Protein AF-A0A2T6IFE9-F1 (afdb_monomer)

InterPro domains:
  IPR011009 Protein kinase-like domain superfamily [SSF56112] (22-128)
  IPR017441 Protein kinase, ATP binding site [PS00107] (42-70)

Radius of gyration: 17.28 Å; Cα contacts (8 Å, |Δi|>4): 234; chains: 1; bounding box: 40×31×58 Å

Organism: NCBI:txid943120

Secondary structure (DSSP, 8-state):
-------------SSPEEE---EEE-TTS-EEETTEEEEEEEEE-SSEEEEEEEEEPTTT--EEEEEEEEEEEHHHHHH-EEEEE-TTT--EEEEEHHHHHHHHHHHHHH---TTS-----EEEESSTTT-SSSEEE-

Structure (mmCIF, N/CA/C/O backbone):
data_AF-A0A2T6IFE9-F1
#
_entry.id   AF-A0A2T6IFE9-F1
#
loop_
_atom_site.group_PDB
_atom_site.id
_atom_site.type_symbol
_atom_site.label_atom_id
_atom_site.label_alt_id
_atom_site.label_comp_id
_atom_site.label_asym_id
_atom_site.label_entity_id
_atom_site.label_seq_id
_atom_site.pdbx_PDB_ins_code
_atom_site.Cartn_x
_atom_site.Cartn_y
_atom_site.Cartn_z
_atom_site.occupancy
_atom_site.B_iso_or_equiv
_atom_site.auth_seq_id
_atom_site.auth_comp_id
_atom_site.auth_asym_id
_atom_site.auth_atom_id
_atom_site.pdbx_PDB_model_num
ATOM 1 N N . MET A 1 1 ? 18.123 14.003 -35.065 1.00 36.75 1 MET A N 1
ATOM 2 C CA . MET A 1 1 ? 16.770 13.563 -34.662 1.00 36.75 1 MET A CA 1
ATOM 3 C C . MET A 1 1 ? 16.778 13.293 -33.168 1.00 36.75 1 MET A C 1
ATOM 5 O O . MET A 1 1 ? 17.361 12.305 -32.740 1.00 36.75 1 MET A O 1
ATOM 9 N N . ALA A 1 2 ? 16.224 14.211 -32.379 1.00 36.41 2 ALA A N 1
ATOM 10 C CA . ALA A 1 2 ? 16.085 14.044 -30.939 1.00 36.41 2 ALA A CA 1
ATOM 11 C C . ALA A 1 2 ? 14.897 13.110 -30.671 1.00 36.41 2 ALA A C 1
ATOM 13 O O . ALA A 1 2 ? 13.755 13.475 -30.936 1.00 36.41 2 ALA A O 1
ATOM 14 N N . LEU A 1 3 ? 15.161 11.895 -30.185 1.00 38.50 3 LEU A N 1
ATOM 15 C CA . LEU A 1 3 ? 14.111 11.062 -29.609 1.00 38.50 3 LEU A CA 1
ATOM 16 C C . LEU A 1 3 ? 13.788 11.656 -28.243 1.00 38.50 3 LEU A C 1
ATOM 18 O O . LEU A 1 3 ? 14.557 11.521 -27.292 1.00 38.50 3 LEU A O 1
ATOM 22 N N . ALA A 1 4 ? 12.682 12.395 -28.207 1.00 37.97 4 ALA A N 1
ATOM 23 C CA . ALA A 1 4 ? 12.084 12.924 -27.002 1.00 37.97 4 ALA A CA 1
ATOM 24 C C . ALA A 1 4 ? 12.028 11.830 -25.930 1.00 37.97 4 ALA 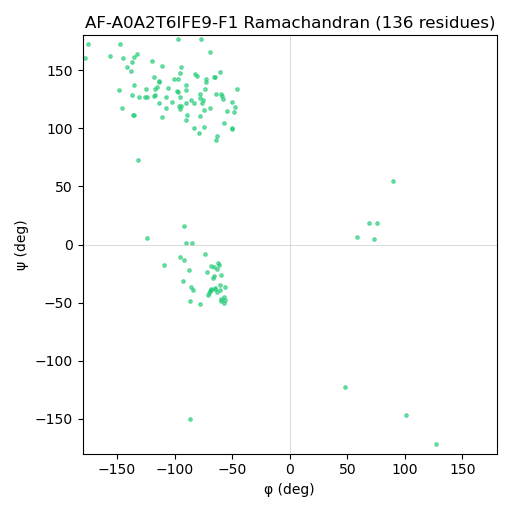A C 1
ATOM 26 O O . ALA A 1 4 ? 11.618 10.700 -26.205 1.00 37.97 4 ALA A O 1
ATOM 27 N N . ASN A 1 5 ? 12.438 12.185 -24.711 1.00 41.16 5 ASN A N 1
ATOM 28 C CA . ASN A 1 5 ? 12.098 11.444 -23.507 1.00 41.16 5 ASN A CA 1
ATOM 29 C C . ASN A 1 5 ? 10.586 11.227 -23.527 1.00 41.16 5 ASN A C 1
ATOM 31 O O . ASN A 1 5 ? 9.826 12.147 -23.227 1.00 41.16 5 ASN A O 1
ATOM 35 N N . ALA A 1 6 ? 10.154 10.030 -23.920 1.00 39.91 6 ALA A N 1
ATOM 36 C CA . ALA A 1 6 ? 8.784 9.607 -23.746 1.00 39.91 6 ALA A CA 1
ATOM 37 C C . ALA A 1 6 ? 8.560 9.571 -22.236 1.00 39.91 6 ALA A C 1
ATOM 39 O O . ALA A 1 6 ? 8.899 8.596 -21.561 1.00 39.91 6 ALA A O 1
ATOM 40 N N . ALA A 1 7 ? 8.046 10.677 -21.697 1.00 41.44 7 ALA A N 1
ATOM 41 C CA . ALA A 1 7 ? 7.259 10.655 -20.488 1.00 41.44 7 ALA A CA 1
ATOM 42 C C . ALA A 1 7 ? 6.216 9.567 -20.738 1.00 41.44 7 ALA A C 1
ATOM 44 O O . ALA A 1 7 ? 5.282 9.770 -21.512 1.00 41.44 7 ALA A O 1
ATOM 45 N N . ARG A 1 8 ? 6.460 8.363 -20.201 1.00 42.91 8 ARG A N 1
ATOM 46 C CA . ARG A 1 8 ? 5.469 7.294 -20.199 1.00 42.91 8 ARG A CA 1
ATOM 47 C C . ARG A 1 8 ? 4.280 7.904 -19.483 1.00 42.91 8 ARG A C 1
ATOM 49 O O . ARG A 1 8 ? 4.351 8.133 -18.277 1.00 42.91 8 ARG A O 1
ATOM 56 N N . GLN A 1 9 ? 3.262 8.259 -20.262 1.00 40.69 9 GLN A N 1
ATOM 57 C CA . GLN A 1 9 ? 1.956 8.616 -19.753 1.00 40.69 9 GLN A CA 1
ATOM 58 C C . GLN A 1 9 ? 1.589 7.509 -18.776 1.00 40.69 9 GLN A C 1
ATOM 60 O O . GLN A 1 9 ? 1.523 6.333 -19.130 1.00 40.69 9 GLN A O 1
ATOM 65 N N . THR A 1 10 ? 1.490 7.881 -17.507 1.00 42.09 10 THR A N 1
ATOM 66 C CA . THR A 1 10 ? 0.841 7.066 -16.499 1.00 42.09 10 THR A CA 1
ATOM 67 C C . THR A 1 10 ? -0.610 6.988 -16.936 1.00 42.09 10 THR A C 1
ATOM 69 O O . THR A 1 10 ? -1.389 7.882 -16.605 1.00 42.09 10 THR A O 1
ATOM 72 N N . ASP A 1 11 ? -0.949 5.985 -17.747 1.00 44.06 11 ASP A N 1
ATOM 73 C CA . ASP A 1 11 ? -2.340 5.611 -17.965 1.00 44.06 11 ASP A CA 1
ATOM 74 C C . ASP A 1 11 ? -2.972 5.524 -16.580 1.00 44.06 11 ASP A C 1
ATOM 76 O O . ASP A 1 11 ? -2.463 4.824 -15.697 1.00 44.06 11 ASP A O 1
ATOM 80 N N . ALA A 1 12 ? -3.975 6.372 -16.357 1.00 50.28 12 ALA A N 1
ATOM 81 C CA . ALA A 1 12 ? -4.550 6.593 -15.047 1.00 50.28 12 ALA A CA 1
ATOM 82 C C . ALA A 1 12 ? -4.973 5.241 -14.469 1.00 50.28 12 ALA A C 1
ATOM 84 O O . ALA A 1 12 ? -5.848 4.570 -15.014 1.00 50.28 12 ALA A O 1
ATOM 85 N N . SER A 1 13 ? -4.318 4.826 -13.382 1.00 55.59 13 SER A N 1
ATOM 86 C CA . SER A 1 13 ? -4.767 3.689 -12.588 1.00 55.59 13 SER A CA 1
ATOM 87 C C . SER A 1 13 ? -6.250 3.898 -12.290 1.00 55.59 13 SER A C 1
ATOM 89 O O . SER A 1 13 ? -6.616 4.917 -11.705 1.00 55.59 13 SER A O 1
ATOM 91 N N . ALA A 1 14 ? -7.105 2.949 -12.682 1.00 68.12 14 ALA A N 1
ATOM 92 C CA . ALA A 1 14 ? -8.537 3.009 -12.373 1.00 68.12 14 ALA A CA 1
ATOM 93 C C . ALA A 1 14 ? -8.794 3.006 -10.852 1.00 68.12 14 ALA A C 1
ATOM 95 O O . ALA A 1 14 ? -9.868 3.380 -10.381 1.00 68.12 14 ALA A O 1
ATOM 96 N N . VAL A 1 15 ? -7.791 2.593 -10.073 1.00 82.50 15 VAL A N 1
ATOM 97 C CA . VAL A 1 15 ? -7.812 2.606 -8.615 1.00 82.50 15 VAL A CA 1
ATOM 98 C C . VAL A 1 15 ? -7.561 4.020 -8.104 1.00 82.50 15 VAL A C 1
ATOM 100 O O . VAL A 1 15 ? -6.535 4.632 -8.404 1.00 82.50 15 VAL A O 1
ATOM 103 N N . LYS A 1 16 ? -8.481 4.499 -7.263 1.00 88.25 16 LYS A N 1
ATOM 104 C CA . LYS A 1 16 ? -8.404 5.802 -6.601 1.00 88.25 16 LYS A CA 1
ATOM 105 C C . LYS A 1 16 ? -7.130 5.925 -5.757 1.00 88.25 16 LYS A C 1
ATOM 107 O O . LYS A 1 16 ? -6.920 5.141 -4.830 1.00 88.25 16 LYS A O 1
ATOM 112 N N . THR A 1 17 ? -6.344 6.968 -6.018 1.00 90.38 17 THR A N 1
ATOM 113 C CA . THR A 1 17 ? -5.253 7.404 -5.137 1.00 90.38 17 THR A CA 1
ATOM 114 C C . THR A 1 17 ? -5.752 8.492 -4.195 1.00 90.38 17 THR A C 1
ATOM 116 O O . THR A 1 17 ? -6.178 9.559 -4.633 1.00 90.38 17 THR A O 1
ATOM 119 N N . THR A 1 18 ? -5.691 8.225 -2.895 1.00 92.50 18 THR A N 1
ATOM 120 C CA . THR A 1 18 ? -6.078 9.141 -1.824 1.00 92.50 18 THR A CA 1
ATOM 121 C C . THR A 1 18 ? -4.811 9.655 -1.124 1.00 92.50 18 T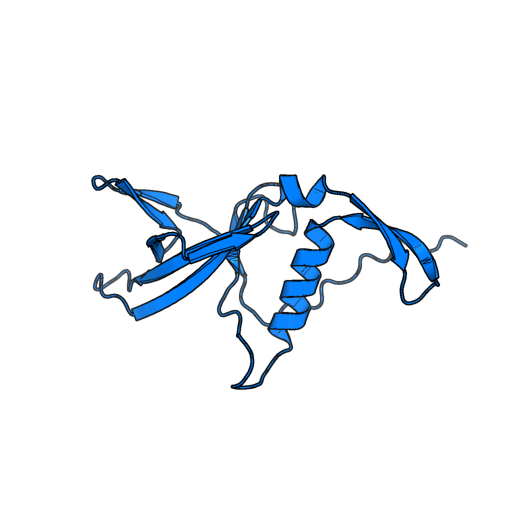HR A C 1
ATOM 123 O O . THR A 1 18 ? -3.987 8.852 -0.672 1.00 92.50 18 THR A O 1
ATOM 126 N N . PRO A 1 19 ? -4.617 10.976 -0.980 1.00 92.31 19 PRO A N 1
ATOM 127 C CA . PRO A 1 19 ? -3.505 11.492 -0.196 1.00 92.31 19 PRO A CA 1
ATOM 128 C C . PRO A 1 19 ? -3.655 11.115 1.285 1.00 92.31 19 PRO A C 1
ATOM 130 O O . PRO A 1 19 ? -4.751 11.069 1.843 1.00 92.31 19 PRO A O 1
ATOM 133 N N . VAL A 1 20 ? -2.536 10.843 1.949 1.00 93.25 20 VAL A N 1
ATOM 134 C CA . VAL A 1 20 ? -2.492 10.686 3.406 1.00 93.25 20 VAL A CA 1
ATOM 135 C C . VAL A 1 20 ? -2.500 12.075 4.032 1.00 93.25 20 VAL A C 1
ATOM 137 O O . VAL A 1 20 ? -1.455 12.708 4.166 1.00 93.25 20 VAL A O 1
ATOM 140 N N . GLU A 1 21 ? -3.685 12.533 4.417 1.00 91.44 21 GLU A N 1
ATOM 141 C CA . GLU A 1 21 ? -3.908 13.842 5.037 1.00 91.44 21 GLU A CA 1
ATOM 142 C C . GLU A 1 21 ? -3.658 13.800 6.543 1.00 91.44 21 GLU A C 1
ATOM 144 O O . GLU A 1 21 ? -3.092 14.727 7.121 1.00 91.44 21 GLU A O 1
ATOM 149 N N . LYS A 1 22 ? -4.062 12.704 7.194 1.00 90.75 22 LYS A N 1
ATOM 150 C CA . LYS A 1 22 ? -3.934 12.543 8.643 1.00 90.75 22 LYS A CA 1
ATOM 151 C C . LYS A 1 22 ? -3.186 11.270 8.959 1.00 90.75 22 LYS A C 1
ATOM 153 O O . LYS A 1 22 ? -3.552 10.181 8.528 1.00 90.75 22 LYS A O 1
ATOM 158 N N . LYS A 1 23 ? -2.137 11.398 9.763 1.00 93.94 23 LYS A N 1
ATOM 159 C CA . LYS A 1 23 ? -1.440 10.250 10.319 1.00 93.94 23 LYS A CA 1
ATOM 160 C C . LYS A 1 23 ? -0.939 10.563 11.711 1.00 93.94 23 LYS A C 1
ATOM 162 O O . LYS A 1 23 ? -0.061 11.403 11.880 1.00 93.94 23 LYS A O 1
ATOM 167 N N . PHE A 1 24 ? -1.440 9.825 12.685 1.00 94.38 24 PHE A N 1
ATOM 168 C CA . PHE A 1 24 ? -1.093 10.027 14.081 1.00 94.38 24 PHE A CA 1
ATOM 169 C C . PHE A 1 24 ? -1.107 8.702 14.836 1.00 94.38 24 PHE A C 1
ATOM 171 O O . PHE A 1 24 ? -1.449 7.648 14.293 1.00 94.38 24 PHE A O 1
ATOM 178 N N . ARG A 1 25 ? -0.660 8.758 16.085 1.00 96.19 25 ARG A N 1
ATOM 179 C CA . ARG A 1 25 ? -0.740 7.657 17.031 1.00 96.19 25 ARG A CA 1
ATOM 180 C C . ARG A 1 25 ? -1.626 8.123 18.177 1.00 96.19 25 ARG A C 1
ATOM 182 O O . ARG A 1 25 ? -1.407 9.227 18.663 1.00 96.19 25 ARG A O 1
ATOM 189 N N . ASP A 1 26 ? -2.636 7.343 18.533 1.00 93.69 26 ASP A N 1
ATOM 190 C CA . ASP A 1 26 ? -3.526 7.694 19.638 1.00 93.69 26 ASP A CA 1
ATOM 191 C C . ASP A 1 26 ? -2.877 7.419 21.006 1.00 93.69 26 ASP A C 1
ATOM 193 O O . ASP A 1 26 ? -1.761 6.896 21.098 1.00 93.69 26 ASP A O 1
ATOM 197 N N . GLU A 1 27 ? -3.595 7.765 22.074 1.00 94.31 27 GLU A N 1
ATOM 198 C CA . GLU A 1 27 ? -3.176 7.585 23.472 1.00 94.31 27 GLU A CA 1
ATOM 199 C C . GLU A 1 27 ? -2.907 6.118 23.835 1.00 94.31 27 GLU A C 1
ATOM 201 O O . GLU A 1 27 ? -2.085 5.822 24.699 1.00 94.31 27 GLU A O 1
ATOM 206 N N . LYS A 1 28 ? -3.551 5.181 23.130 1.00 92.81 28 LYS A N 1
ATOM 207 C CA . LYS A 1 28 ? -3.357 3.734 23.297 1.00 92.81 28 LYS A CA 1
ATOM 208 C C . LYS A 1 28 ? -2.169 3.212 22.488 1.00 92.81 28 LYS A C 1
ATOM 210 O O . LYS A 1 28 ? -1.885 2.015 22.490 1.00 92.81 28 LYS A O 1
ATOM 215 N N . GLY A 1 29 ? -1.460 4.083 21.772 1.00 93.56 29 GLY A N 1
ATOM 216 C CA . GLY A 1 29 ? -0.337 3.697 20.937 1.00 93.56 29 GLY A CA 1
ATOM 217 C C . GLY A 1 29 ? -0.752 3.029 19.622 1.00 93.56 29 GLY A C 1
ATOM 218 O O . GLY A 1 29 ? 0.091 2.380 18.989 1.00 93.56 29 GLY A O 1
ATOM 219 N N . ILE A 1 30 ? -1.994 3.182 19.172 1.00 93.62 30 ILE A N 1
ATOM 220 C CA . ILE A 1 30 ? -2.487 2.646 17.902 1.00 93.62 30 ILE A CA 1
ATOM 221 C C . ILE A 1 30 ? -2.267 3.689 16.806 1.00 93.62 30 ILE A C 1
ATOM 223 O O . ILE A 1 30 ? -2.425 4.887 17.012 1.00 93.62 30 ILE A O 1
ATOM 227 N N . THR A 1 31 ? -1.811 3.245 15.633 1.00 96.06 31 THR A N 1
ATOM 228 C CA . THR A 1 31 ? -1.545 4.149 14.506 1.00 96.06 31 THR A CA 1
ATOM 229 C C . THR A 1 31 ? -2.787 4.305 13.647 1.00 96.06 31 THR A C 1
ATOM 231 O O . THR A 1 31 ? -3.359 3.307 13.220 1.00 96.06 31 THR A O 1
ATOM 234 N N . HIS A 1 32 ? -3.108 5.547 13.308 1.00 95.94 32 HIS A N 1
ATOM 235 C CA . HIS A 1 32 ? -4.193 5.917 12.406 1.00 95.94 32 HIS A CA 1
ATOM 236 C C . HIS A 1 32 ? -3.625 6.531 11.126 1.00 95.94 32 HIS A C 1
ATOM 238 O O . HIS A 1 32 ? -2.630 7.265 11.170 1.00 95.94 32 HIS A O 1
ATOM 244 N N . VAL A 1 33 ? -4.219 6.203 9.978 1.00 96.06 33 VAL A N 1
ATOM 245 C CA . VAL A 1 33 ? -3.885 6.766 8.659 1.00 96.06 33 VAL A CA 1
ATOM 246 C C . VAL A 1 33 ? -5.191 7.077 7.934 1.00 96.06 33 VAL A C 1
ATOM 248 O O . VAL A 1 33 ? -5.906 6.158 7.552 1.00 96.06 33 VAL A O 1
ATOM 251 N N . ASN A 1 34 ? -5.502 8.355 7.731 1.00 95.38 34 ASN A N 1
ATOM 252 C CA . ASN A 1 34 ? -6.827 8.820 7.315 1.00 95.38 34 ASN A CA 1
ATOM 253 C C . ASN A 1 34 ? -7.909 8.164 8.193 1.00 95.38 34 ASN A C 1
ATOM 255 O O . ASN A 1 34 ? -7.830 8.260 9.416 1.00 95.38 34 ASN A O 1
ATOM 259 N N . ASN A 1 35 ? -8.860 7.454 7.585 1.00 95.88 35 ASN A N 1
ATOM 260 C CA . ASN A 1 35 ? -9.938 6.755 8.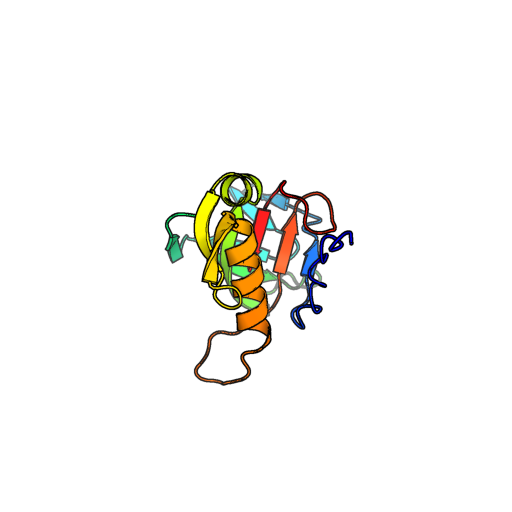286 1.00 95.88 35 ASN A CA 1
ATOM 261 C C . ASN A 1 35 ? -9.587 5.294 8.624 1.00 95.88 35 ASN A C 1
ATOM 263 O O . ASN A 1 35 ? -10.479 4.504 8.910 1.00 95.88 35 ASN A O 1
ATOM 267 N N . TYR A 1 36 ? -8.310 4.907 8.563 1.00 97.19 36 TYR A N 1
ATOM 268 C CA . TYR A 1 36 ? -7.872 3.544 8.850 1.00 97.19 36 TYR A CA 1
ATOM 269 C C . TYR A 1 36 ? -7.168 3.410 10.194 1.00 97.19 36 TYR A C 1
ATOM 271 O O . TYR A 1 36 ? -6.205 4.132 10.473 1.00 97.19 36 TYR A O 1
ATOM 279 N N . ILE A 1 37 ? -7.546 2.376 10.945 1.00 97.06 37 ILE A N 1
ATOM 280 C CA . ILE A 1 37 ? -6.769 1.854 12.071 1.00 97.06 37 ILE A CA 1
ATOM 281 C C . ILE A 1 37 ? -5.752 0.855 11.538 1.00 97.06 37 ILE A C 1
ATOM 283 O O . ILE A 1 37 ? -6.107 -0.135 10.901 1.00 97.06 37 ILE A O 1
ATOM 287 N N . VAL A 1 38 ? -4.475 1.079 11.836 1.00 97.12 38 VAL A N 1
ATOM 288 C CA . VAL A 1 38 ? -3.399 0.171 11.440 1.00 97.12 38 VAL A CA 1
ATOM 289 C C . VAL A 1 38 ? -3.187 -0.885 12.520 1.00 97.12 38 VAL A C 1
ATOM 291 O O . VAL A 1 38 ? -2.659 -0.594 13.596 1.00 97.12 38 VAL A O 1
ATOM 294 N N . GLY A 1 39 ? -3.528 -2.126 12.190 1.00 96.50 39 GLY A N 1
ATOM 295 C CA . GLY A 1 39 ? -3.405 -3.283 13.066 1.00 96.50 39 GLY A CA 1
ATOM 296 C C . GLY A 1 39 ? -2.036 -3.971 13.019 1.00 96.50 39 GLY A C 1
ATOM 297 O O . GLY A 1 39 ? -0.970 -3.367 12.786 1.00 96.50 39 GLY A O 1
ATOM 298 N N . ARG A 1 40 ? -2.063 -5.285 13.271 1.00 96.19 40 ARG A N 1
ATOM 299 C CA . ARG A 1 40 ? -0.861 -6.127 13.337 1.00 96.19 40 ARG A CA 1
ATOM 300 C C . ARG A 1 40 ? -0.204 -6.300 11.966 1.00 96.19 40 ARG A C 1
ATOM 302 O O . ARG A 1 40 ? -0.773 -6.003 10.917 1.00 96.19 40 ARG A O 1
ATOM 309 N N . ARG A 1 41 ? 1.038 -6.786 11.971 1.00 97.19 41 ARG A N 1
ATOM 310 C CA . ARG A 1 41 ? 1.751 -7.169 10.746 1.00 97.19 41 ARG A CA 1
ATOM 311 C C . ARG A 1 41 ? 1.254 -8.533 10.271 1.00 97.19 41 ARG A C 1
ATOM 313 O O . ARG A 1 41 ? 1.254 -9.473 11.052 1.00 97.19 41 ARG A O 1
ATOM 320 N N . LEU A 1 42 ? 0.891 -8.612 8.994 1.00 97.81 42 LEU A N 1
ATOM 321 C CA . LEU A 1 42 ? 0.502 -9.847 8.308 1.00 97.81 42 LEU A CA 1
ATOM 322 C C . LEU A 1 42 ? 1.693 -10.511 7.617 1.00 97.81 42 LEU A C 1
ATOM 324 O O . LEU A 1 42 ? 1.758 -11.726 7.505 1.00 97.81 42 LEU A O 1
ATOM 328 N N . GLY A 1 43 ? 2.656 -9.707 7.165 1.00 97.38 43 GLY A N 1
ATOM 329 C CA . GLY A 1 43 ? 3.852 -10.213 6.508 1.00 97.3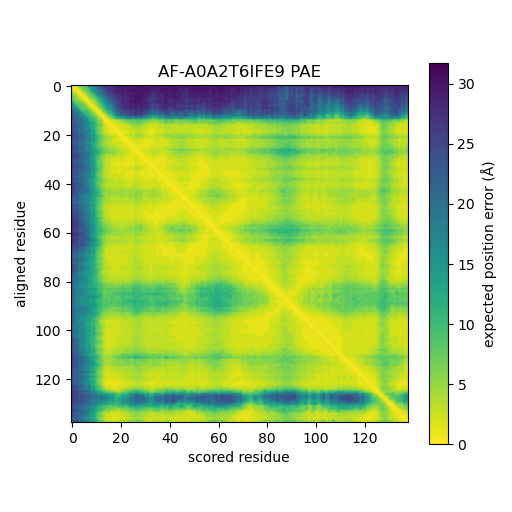8 43 GLY A CA 1
ATOM 330 C C . GLY A 1 43 ? 4.860 -9.118 6.191 1.00 97.38 43 GLY A C 1
ATOM 331 O O . GLY A 1 43 ? 4.602 -7.918 6.349 1.00 97.38 43 GLY A O 1
ATOM 332 N N . SER A 1 44 ? 6.034 -9.537 5.740 1.00 96.12 44 SER A N 1
ATOM 333 C CA . SER A 1 44 ? 7.096 -8.647 5.276 1.00 96.12 44 SER A CA 1
ATOM 334 C C . SER A 1 44 ? 7.715 -9.192 4.003 1.00 96.12 44 SER A C 1
ATOM 336 O O . SER A 1 44 ? 8.134 -10.344 3.963 1.00 96.12 44 SER A O 1
ATOM 338 N N . GLY A 1 45 ? 7.796 -8.338 2.989 1.00 93.75 45 GLY A N 1
ATOM 339 C CA . GLY A 1 45 ? 8.627 -8.568 1.818 1.00 93.75 45 GLY A CA 1
ATOM 340 C C . GLY A 1 45 ? 9.965 -7.847 1.956 1.00 93.75 45 GLY A C 1
ATOM 341 O O . GLY A 1 45 ? 10.195 -7.078 2.890 1.00 93.75 45 GLY A O 1
ATOM 342 N N . ARG A 1 46 ? 10.840 -8.032 0.966 1.00 93.19 46 ARG A N 1
ATOM 343 C CA . ARG A 1 46 ? 12.165 -7.390 0.929 1.00 93.19 46 ARG A CA 1
ATOM 344 C C . ARG A 1 46 ? 12.105 -5.859 1.019 1.00 93.19 46 ARG A C 1
ATOM 346 O O . ARG A 1 46 ? 12.973 -5.248 1.633 1.00 93.19 46 ARG A O 1
ATOM 353 N N . PHE A 1 47 ? 11.091 -5.245 0.405 1.00 93.62 47 PHE A N 1
ATOM 354 C CA . PHE A 1 47 ? 10.921 -3.786 0.355 1.00 93.62 47 PHE A CA 1
ATOM 355 C C . PHE A 1 47 ? 9.570 -3.300 0.890 1.00 93.62 47 PHE A C 1
ATOM 357 O O . PHE A 1 47 ? 9.261 -2.109 0.809 1.00 93.62 47 PHE A O 1
ATOM 364 N N . SER A 1 48 ? 8.761 -4.206 1.436 1.00 96.44 48 SER A N 1
ATOM 365 C CA . SER A 1 48 ? 7.392 -3.920 1.848 1.00 96.44 48 SER A CA 1
ATOM 366 C C . SER A 1 48 ? 7.059 -4.543 3.195 1.00 96.44 48 SER A C 1
ATOM 368 O O . SER A 1 48 ? 7.660 -5.521 3.637 1.00 96.44 48 SER A O 1
ATOM 370 N N . SER A 1 49 ? 6.064 -3.972 3.861 1.00 96.81 49 SER A N 1
ATOM 371 C CA . SER A 1 49 ? 5.450 -4.580 5.039 1.00 96.81 49 SER A CA 1
ATOM 372 C C . SER A 1 49 ? 3.944 -4.566 4.871 1.00 96.81 49 SER A C 1
ATOM 374 O O . SER A 1 49 ? 3.393 -3.483 4.668 1.00 96.81 49 SER A O 1
ATOM 376 N N . THR A 1 50 ? 3.302 -5.718 5.022 1.00 97.94 50 THR A N 1
ATOM 377 C CA . THR A 1 50 ? 1.846 -5.843 4.954 1.00 97.94 50 THR A CA 1
ATOM 378 C C . THR A 1 50 ? 1.273 -5.837 6.362 1.00 97.94 50 THR A C 1
ATOM 380 O O . THR A 1 50 ? 1.775 -6.535 7.251 1.00 97.94 50 THR A O 1
ATOM 383 N N . LYS A 1 51 ? 0.246 -5.024 6.591 1.00 98.12 51 LYS A N 1
ATOM 384 C CA . LYS A 1 51 ? -0.460 -4.931 7.873 1.00 98.12 51 LYS A CA 1
ATOM 385 C C . LYS A 1 51 ? -1.968 -4.983 7.671 1.00 98.12 51 LYS A C 1
ATOM 387 O O . LYS A 1 51 ? -2.431 -4.772 6.558 1.00 98.12 51 LYS A O 1
ATOM 392 N N . GLU A 1 52 ? -2.694 -5.232 8.751 1.00 97.88 52 GLU A N 1
ATOM 393 C CA . GLU A 1 52 ? -4.148 -5.062 8.798 1.00 97.88 52 GLU A CA 1
ATOM 394 C C . GLU A 1 52 ? -4.519 -3.579 8.830 1.00 97.88 52 GLU A C 1
ATOM 396 O O . GLU A 1 52 ? -3.824 -2.771 9.456 1.00 97.88 52 GLU A O 1
ATOM 401 N N . TYR A 1 53 ? -5.602 -3.245 8.137 1.00 98.00 53 TYR A N 1
ATOM 402 C CA . TYR A 1 53 ? -6.184 -1.915 8.049 1.00 98.00 53 TYR A CA 1
ATOM 403 C C . TYR A 1 53 ? -7.697 -2.035 8.222 1.00 98.00 53 TYR A C 1
ATOM 405 O O . TYR A 1 53 ? -8.379 -2.555 7.340 1.00 98.00 53 TYR A O 1
ATOM 413 N N . ASP A 1 54 ? -8.213 -1.538 9.340 1.00 97.81 54 ASP A N 1
ATOM 414 C CA . ASP A 1 54 ? -9.652 -1.477 9.588 1.00 97.81 54 ASP A CA 1
ATOM 415 C C . ASP A 1 54 ? -10.152 -0.092 9.176 1.00 97.81 54 ASP A C 1
ATOM 417 O O . ASP A 1 54 ? -9.717 0.915 9.738 1.00 97.81 54 ASP A O 1
ATOM 421 N N . LEU A 1 55 ? -11.024 -0.032 8.167 1.00 96.94 55 LEU A N 1
ATOM 422 C CA . LEU A 1 55 ? -11.664 1.214 7.753 1.00 96.94 55 LEU A CA 1
ATOM 423 C C . LEU A 1 55 ? -12.753 1.568 8.760 1.00 96.94 55 LEU A C 1
ATOM 425 O O . LEU A 1 55 ? -13.677 0.778 8.958 1.00 96.94 55 LEU A O 1
ATOM 429 N N . ILE A 1 56 ? -12.679 2.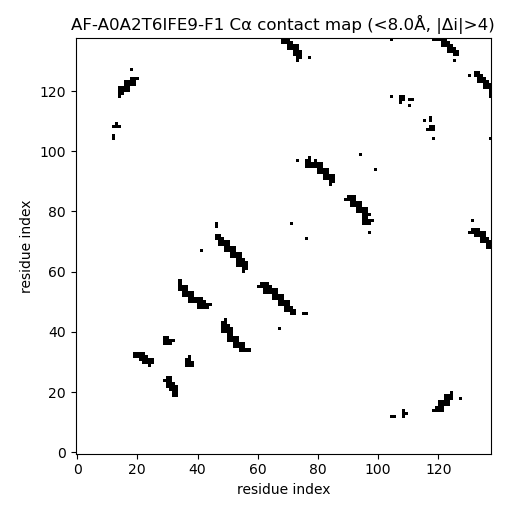767 9.325 1.00 96.44 56 ILE A N 1
ATOM 430 C CA . ILE A 1 56 ? -13.709 3.302 10.204 1.00 96.44 56 ILE A CA 1
ATOM 431 C C . ILE A 1 56 ? -14.606 4.283 9.449 1.00 96.44 56 ILE A C 1
ATOM 433 O O . ILE A 1 56 ? -14.136 5.105 8.660 1.00 96.44 56 ILE A O 1
ATOM 437 N N . ASP A 1 57 ? -15.895 4.245 9.758 1.00 94.12 57 ASP A N 1
ATOM 438 C CA . ASP A 1 57 ? -16.798 5.363 9.528 1.00 94.12 57 ASP A CA 1
ATOM 439 C C . ASP A 1 57 ? -16.458 6.531 10.478 1.00 94.12 57 ASP A C 1
ATOM 441 O O . ASP A 1 57 ? -16.582 6.380 11.698 1.00 94.12 57 ASP A O 1
ATOM 445 N N . PRO A 1 58 ? -16.060 7.710 9.972 1.00 89.06 58 PRO A N 1
ATOM 446 C CA . PRO A 1 58 ? -15.725 8.844 10.829 1.00 89.06 58 PRO A CA 1
ATOM 447 C C . PRO A 1 58 ? -16.927 9.403 11.609 1.00 89.06 58 PRO A C 1
ATOM 449 O O . PRO A 1 58 ? -16.717 10.102 12.596 1.00 89.06 58 PRO A O 1
ATOM 452 N N . SER A 1 59 ? -18.165 9.123 11.187 1.00 92.69 59 SER A N 1
ATOM 453 C CA . SER A 1 59 ? -19.378 9.620 11.849 1.00 92.69 59 SER A CA 1
ATOM 454 C C . SER A 1 59 ? -19.832 8.738 13.014 1.00 92.69 59 SER A C 1
ATOM 456 O O . SER A 1 59 ? -20.285 9.251 14.033 1.00 92.69 59 SER A O 1
ATOM 458 N N . THR A 1 60 ? -19.683 7.417 12.886 1.00 93.25 60 THR A N 1
ATOM 459 C CA . THR A 1 60 ? -20.177 6.443 13.876 1.00 93.25 60 THR A CA 1
ATOM 460 C C . THR A 1 60 ? -19.065 5.761 14.669 1.00 93.25 60 THR A C 1
ATOM 462 O O . THR A 1 60 ? -19.331 5.170 15.713 1.00 93.25 60 THR A O 1
ATOM 465 N N . GLY A 1 61 ? -17.819 5.803 14.191 1.00 90.38 61 GLY A N 1
ATOM 466 C CA . GLY A 1 61 ? -16.706 5.056 14.776 1.00 90.38 61 GLY A CA 1
ATOM 467 C C . GLY A 1 61 ? -16.755 3.545 14.505 1.00 90.38 61 GLY A C 1
ATOM 468 O O . GLY A 1 61 ? -15.918 2.806 15.024 1.00 90.38 61 GLY A O 1
ATOM 469 N N . ALA A 1 62 ? -17.713 3.067 13.703 1.00 94.06 62 ALA A N 1
ATOM 470 C CA . ALA A 1 62 ? -17.870 1.651 13.392 1.00 94.06 62 ALA A CA 1
ATOM 471 C C . ALA A 1 62 ? -16.889 1.185 12.304 1.00 94.06 62 ALA A C 1
ATOM 473 O O . ALA A 1 62 ? -16.599 1.910 11.349 1.00 94.06 62 ALA A O 1
ATOM 474 N N . VAL A 1 63 ? -16.408 -0.058 12.416 1.00 95.81 63 VAL A N 1
ATOM 475 C CA . VAL A 1 63 ? -15.567 -0.685 11.384 1.00 95.81 63 VAL A CA 1
ATOM 476 C C . VAL A 1 63 ? -16.439 -1.076 10.191 1.00 95.81 63 VAL A C 1
ATOM 478 O O . VAL A 1 63 ? -17.292 -1.952 10.303 1.00 95.81 63 VAL A O 1
ATOM 481 N N . GLN A 1 64 ? -16.196 -0.452 9.041 1.00 95.62 64 GLN A N 1
ATOM 482 C CA . GLN A 1 64 ? -16.907 -0.719 7.786 1.00 95.62 64 GLN A CA 1
ATOM 483 C C . GLN A 1 64 ? -16.273 -1.852 6.971 1.00 95.62 64 GLN A C 1
ATOM 485 O O . GLN A 1 64 ? -16.922 -2.449 6.117 1.00 95.62 64 GLN A O 1
ATOM 490 N N . GLY A 1 65 ? -14.996 -2.153 7.204 1.00 95.44 65 GLY A N 1
ATOM 491 C CA . GLY A 1 65 ? -14.320 -3.247 6.518 1.00 95.44 65 GLY A CA 1
ATOM 492 C C . GLY A 1 65 ? -12.888 -3.442 6.986 1.00 95.44 65 GLY A C 1
ATOM 493 O O . GLY A 1 65 ? -12.281 -2.531 7.549 1.00 95.44 65 GLY A O 1
ATOM 494 N N . ARG A 1 66 ? -12.351 -4.636 6.725 1.00 96.94 66 ARG A N 1
ATOM 495 C CA . ARG A 1 66 ? -10.976 -5.018 7.061 1.00 96.94 66 ARG A CA 1
ATOM 496 C C . ARG A 1 66 ? -10.187 -5.326 5.801 1.00 96.94 66 ARG A C 1
ATOM 498 O O . ARG A 1 66 ? -10.659 -6.062 4.938 1.00 96.94 66 ARG A O 1
ATOM 505 N N . PHE A 1 67 ? -8.979 -4.789 5.724 1.00 97.31 67 PHE A N 1
ATOM 506 C CA . PHE A 1 67 ? -8.127 -4.854 4.543 1.00 97.31 67 PHE A CA 1
ATOM 507 C C . PHE A 1 67 ? -6.692 -5.215 4.919 1.00 97.31 67 PHE A C 1
ATOM 509 O O . PHE A 1 67 ? -6.258 -5.061 6.063 1.00 97.31 67 PHE A O 1
ATOM 516 N N . ALA A 1 68 ? -5.936 -5.674 3.927 1.00 97.62 68 ALA A N 1
ATOM 517 C CA . ALA A 1 68 ? -4.492 -5.802 4.018 1.00 97.62 68 ALA A CA 1
ATOM 518 C C . ALA A 1 68 ? -3.855 -4.637 3.257 1.00 97.62 68 ALA A C 1
ATOM 520 O O . ALA A 1 68 ? -4.112 -4.477 2.072 1.00 97.62 68 ALA A O 1
ATOM 521 N N . GLY A 1 69 ? -3.020 -3.845 3.929 1.00 97.31 69 GLY A N 1
ATOM 522 C CA . GLY A 1 69 ? -2.297 -2.733 3.313 1.00 97.31 69 GLY A CA 1
ATOM 523 C C . GLY A 1 69 ? -0.819 -3.061 3.156 1.00 97.31 69 GLY A C 1
ATOM 524 O O . GLY A 1 69 ? -0.104 -3.254 4.152 1.00 97.31 69 GLY A O 1
ATOM 525 N N . LYS A 1 70 ? -0.340 -3.109 1.912 1.00 97.50 70 LYS A N 1
ATOM 526 C CA . LYS A 1 70 ? 1.061 -3.344 1.555 1.00 97.50 70 LYS A CA 1
ATOM 527 C C . LYS A 1 70 ? 1.783 -2.005 1.476 1.00 97.50 70 LYS A C 1
ATOM 529 O O . LYS A 1 70 ? 1.604 -1.211 0.560 1.00 97.50 70 LYS A O 1
ATOM 534 N N . ARG A 1 71 ? 2.625 -1.737 2.474 1.00 95.81 71 ARG A N 1
ATOM 535 C CA . ARG A 1 71 ? 3.301 -0.445 2.631 1.00 95.81 71 ARG A CA 1
ATOM 536 C C . ARG A 1 71 ? 4.717 -0.457 2.073 1.00 95.81 71 ARG A C 1
ATOM 538 O O . ARG A 1 71 ? 5.543 -1.269 2.496 1.00 95.81 71 ARG A O 1
ATOM 545 N N . TYR A 1 72 ? 5.027 0.564 1.287 1.00 96.19 72 TYR A N 1
ATOM 546 C CA . TYR A 1 72 ? 6.321 0.846 0.683 1.00 96.19 72 TYR A CA 1
ATOM 547 C C . TYR A 1 72 ? 6.897 2.197 1.134 1.00 96.19 72 TYR A C 1
ATOM 549 O O . TYR A 1 72 ? 6.178 3.101 1.567 1.00 96.19 72 TYR A O 1
ATOM 557 N N . ARG A 1 73 ? 8.223 2.349 1.023 1.00 95.06 73 ARG A N 1
ATOM 558 C CA . ARG A 1 73 ? 8.933 3.628 1.203 1.00 95.06 73 ARG A CA 1
ATOM 559 C C . ARG A 1 73 ? 9.472 4.080 -0.153 1.00 95.06 73 ARG A C 1
ATOM 561 O O . ARG A 1 73 ? 10.422 3.468 -0.641 1.00 95.06 73 ARG A O 1
ATOM 568 N N . LYS A 1 74 ? 8.905 5.142 -0.734 1.00 93.44 74 LYS A N 1
ATOM 569 C CA . LYS A 1 74 ? 9.217 5.575 -2.108 1.00 93.44 74 LYS A CA 1
ATOM 570 C C . LYS A 1 74 ? 10.712 5.853 -2.289 1.00 93.44 74 LYS A C 1
ATOM 572 O O . LYS A 1 74 ? 11.324 5.272 -3.177 1.00 93.44 74 LYS A O 1
ATOM 577 N N . GLY A 1 75 ? 11.340 6.554 -1.342 1.00 92.44 75 GLY A N 1
ATOM 578 C CA . GLY A 1 75 ? 12.760 6.908 -1.465 1.00 92.44 75 GLY A CA 1
ATOM 579 C C . GLY A 1 75 ? 13.707 5.707 -1.407 1.00 92.44 75 GLY A C 1
ATOM 580 O O . GLY A 1 75 ? 14.773 5.723 -2.013 1.00 92.44 75 GLY A O 1
ATOM 581 N N . VAL A 1 76 ? 13.324 4.630 -0.710 1.00 94.25 76 VAL A N 1
ATOM 582 C CA . VAL A 1 76 ? 14.109 3.381 -0.703 1.00 94.25 76 VAL A CA 1
ATOM 583 C C . VAL A 1 76 ? 14.002 2.684 -2.057 1.00 94.25 76 VAL A C 1
ATOM 585 O O . VAL A 1 76 ? 15.006 2.217 -2.590 1.00 94.25 76 VAL A O 1
ATOM 588 N N . LEU A 1 77 ? 12.793 2.637 -2.617 1.00 95.06 77 LEU A N 1
ATOM 589 C CA . LEU A 1 77 ? 12.525 2.005 -3.904 1.00 95.06 77 LEU A CA 1
ATOM 590 C C . LEU A 1 77 ? 13.148 2.777 -5.076 1.00 95.06 77 LEU A C 1
ATOM 592 O O . LEU A 1 77 ? 13.711 2.158 -5.975 1.00 95.06 77 LEU A O 1
ATOM 596 N N . ALA A 1 78 ? 13.093 4.110 -5.047 1.00 93.12 78 ALA A N 1
ATOM 597 C CA . ALA A 1 78 ? 13.652 4.978 -6.082 1.00 93.12 78 ALA A CA 1
ATOM 598 C C . ALA A 1 78 ? 15.177 4.835 -6.188 1.00 93.12 78 ALA A C 1
ATOM 600 O O . ALA A 1 78 ? 15.734 4.712 -7.277 1.00 93.12 78 ALA A O 1
ATOM 601 N N . ARG A 1 79 ? 15.864 4.744 -5.041 1.00 93.94 79 ARG A N 1
ATOM 602 C CA . ARG A 1 79 ? 17.318 4.530 -5.002 1.00 93.94 79 ARG A CA 1
ATOM 603 C C . ARG A 1 79 ? 17.736 3.119 -5.409 1.00 93.94 79 ARG A C 1
ATOM 605 O O . ARG A 1 79 ? 18.882 2.920 -5.815 1.00 93.94 79 ARG A O 1
ATOM 612 N N . LYS A 1 80 ? 16.850 2.125 -5.292 1.00 95.62 80 LYS A N 1
ATOM 613 C CA . LYS A 1 80 ? 17.181 0.742 -5.637 1.00 95.62 80 LYS A CA 1
ATOM 614 C C . L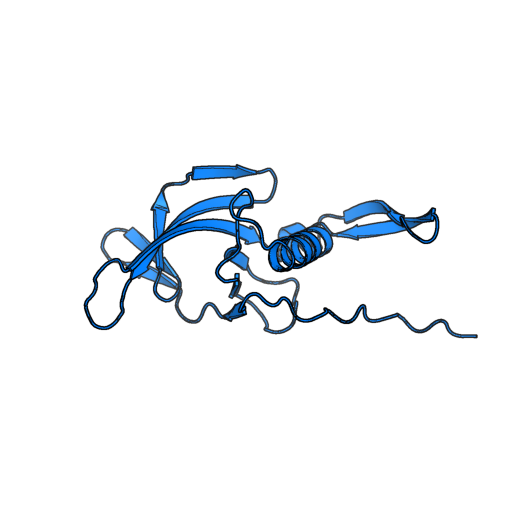YS A 1 80 ? 17.034 0.521 -7.140 1.00 95.62 80 LYS A C 1
ATOM 616 O O . LYS A 1 80 ? 15.934 0.312 -7.641 1.00 95.62 80 LYS A O 1
ATOM 621 N N . LYS A 1 81 ? 18.174 0.537 -7.829 1.00 94.69 81 LYS A N 1
ATOM 622 C CA . LYS A 1 81 ? 18.302 0.324 -9.274 1.00 94.69 81 LYS A CA 1
ATOM 623 C C . LYS A 1 81 ? 18.634 -1.130 -9.608 1.00 94.69 81 LYS A C 1
ATOM 625 O O . LYS A 1 81 ? 19.355 -1.791 -8.856 1.00 94.69 81 LYS A O 1
ATOM 630 N N . GLU A 1 82 ? 18.141 -1.590 -10.750 1.00 92.69 82 GLU A N 1
ATOM 631 C CA . GLU A 1 82 ? 18.471 -2.873 -11.366 1.00 92.69 82 GLU A CA 1
ATOM 632 C C . GLU A 1 82 ? 18.714 -2.687 -12.865 1.00 92.69 82 GLU A C 1
ATOM 634 O O . GLU A 1 82 ? 17.995 -1.953 -13.545 1.00 92.69 82 GLU A O 1
ATOM 639 N N . PHE A 1 83 ? 19.756 -3.346 -13.367 1.00 93.62 83 PHE A N 1
ATOM 640 C CA . PHE A 1 83 ? 20.068 -3.393 -14.789 1.00 93.62 83 PHE A CA 1
ATOM 641 C C . PHE A 1 83 ? 19.349 -4.593 -15.390 1.00 93.62 83 PHE A C 1
ATOM 643 O O . PHE A 1 83 ? 19.568 -5.726 -14.962 1.00 93.62 83 PHE A O 1
ATOM 650 N N . ARG A 1 84 ? 18.498 -4.354 -16.383 1.00 91.31 84 ARG A N 1
ATOM 651 C CA . ARG A 1 84 ? 17.803 -5.415 -17.118 1.00 91.31 84 ARG A CA 1
ATOM 652 C C . ARG A 1 84 ? 17.653 -5.025 -18.579 1.00 91.31 84 ARG A C 1
ATOM 654 O O . ARG A 1 84 ? 17.769 -3.853 -18.927 1.00 91.31 84 ARG A O 1
ATOM 661 N N . ARG A 1 85 ? 17.415 -6.006 -19.445 1.00 92.44 85 ARG A N 1
ATOM 662 C CA . ARG A 1 85 ? 17.051 -5.714 -20.833 1.00 92.44 85 ARG A CA 1
ATOM 663 C C . ARG A 1 85 ? 15.622 -5.197 -20.869 1.00 92.44 85 ARG A C 1
ATOM 665 O O . ARG A 1 85 ? 14.744 -5.762 -20.219 1.00 92.44 85 ARG A O 1
ATOM 672 N N . ASP A 1 86 ? 15.407 -4.116 -21.600 1.00 88.12 86 ASP A N 1
ATOM 673 C CA . ASP A 1 86 ? 14.065 -3.644 -21.897 1.00 88.12 86 ASP A CA 1
ATOM 674 C C . ASP A 1 86 ? 13.339 -4.696 -22.758 1.00 88.12 86 ASP A C 1
ATOM 676 O O . ASP A 1 86 ? 13.910 -5.163 -23.747 1.00 88.12 86 ASP A O 1
ATOM 680 N N . PRO A 1 87 ? 12.113 -5.110 -22.396 1.00 81.75 87 PRO A N 1
ATOM 681 C CA . PRO A 1 87 ? 11.441 -6.220 -23.069 1.00 81.75 87 PRO A CA 1
ATOM 682 C C . PRO A 1 87 ? 11.102 -5.915 -24.533 1.00 81.75 87 PRO A C 1
ATOM 684 O O . PRO A 1 87 ? 11.059 -6.836 -25.345 1.00 81.75 87 PRO A O 1
ATOM 687 N N . VAL A 1 88 ? 10.906 -4.639 -24.882 1.00 87.56 88 VAL A N 1
ATOM 688 C CA . VAL A 1 88 ? 10.518 -4.208 -26.233 1.00 87.56 88 VAL A CA 1
ATOM 689 C C . VAL A 1 88 ? 11.747 -4.025 -27.119 1.00 87.56 88 VAL A C 1
ATOM 691 O O . VAL A 1 88 ? 11.802 -4.528 -28.235 1.00 87.56 88 VAL A O 1
ATOM 694 N N . THR A 1 89 ? 12.757 -3.314 -26.625 1.00 91.50 89 THR A N 1
ATOM 695 C CA . THR A 1 89 ? 13.931 -2.915 -27.416 1.00 91.50 89 THR A CA 1
ATOM 696 C C . THR A 1 89 ? 15.117 -3.868 -27.277 1.00 91.50 89 THR A C 1
ATOM 698 O O . THR A 1 89 ? 16.089 -3.731 -28.019 1.00 91.50 89 THR A O 1
ATOM 701 N N . GLN A 1 90 ? 15.078 -4.803 -26.319 1.00 92.81 90 GLN A N 1
ATOM 702 C CA . GLN A 1 90 ? 16.164 -5.729 -25.953 1.00 92.81 90 GLN A CA 1
ATOM 703 C C . GLN A 1 90 ? 17.475 -5.050 -25.512 1.00 92.81 90 GLN A C 1
ATOM 705 O O . GLN A 1 90 ? 18.479 -5.722 -25.254 1.00 92.81 90 GLN A O 1
ATOM 710 N N . ARG A 1 91 ? 17.483 -3.720 -25.370 1.00 94.06 91 ARG A N 1
ATOM 711 C CA . ARG A 1 91 ? 18.656 -2.947 -24.955 1.00 94.06 91 ARG A CA 1
ATOM 712 C C . ARG A 1 91 ? 18.806 -2.960 -23.432 1.00 94.06 91 ARG A C 1
ATOM 714 O O . ARG A 1 91 ? 17.797 -2.963 -22.724 1.00 94.06 91 ARG A O 1
ATOM 721 N N . PRO A 1 92 ? 20.041 -2.945 -22.899 1.00 94.56 92 PRO A N 1
ATOM 722 C CA . PRO A 1 92 ? 20.260 -2.752 -21.470 1.00 94.56 92 PRO A CA 1
ATOM 723 C C . PRO A 1 92 ? 19.682 -1.412 -21.002 1.00 94.56 92 PRO A C 1
ATOM 725 O O . PRO A 1 92 ? 19.976 -0.368 -21.583 1.00 94.56 92 PRO A O 1
ATOM 728 N N . GLN A 1 93 ? 18.886 -1.437 -19.937 1.00 93.69 93 GLN A N 1
ATOM 729 C CA . GLN A 1 93 ? 18.297 -0.254 -19.321 1.00 93.69 93 GLN A CA 1
ATOM 730 C C . GLN A 1 93 ? 18.289 -0.390 -17.793 1.00 93.69 93 GLN A C 1
ATOM 732 O O . GLN A 1 93 ? 18.271 -1.489 -17.232 1.00 93.69 93 GLN A O 1
ATOM 737 N N . ILE A 1 94 ? 18.317 0.754 -17.113 1.00 92.69 94 ILE A N 1
ATOM 738 C CA . ILE A 1 94 ? 18.233 0.836 -15.657 1.00 92.69 94 ILE A CA 1
ATOM 739 C C . ILE A 1 94 ? 16.783 1.078 -15.257 1.00 92.69 94 ILE A C 1
ATOM 741 O O . ILE A 1 94 ? 16.170 2.045 -15.705 1.00 92.69 94 ILE A O 1
ATOM 745 N N . TYR A 1 95 ? 16.277 0.234 -14.366 1.00 92.31 95 TYR A N 1
ATOM 746 C CA . TYR A 1 95 ? 14.957 0.364 -13.764 1.00 92.31 95 TYR A CA 1
ATOM 747 C C . TYR A 1 95 ? 15.077 0.544 -12.255 1.00 92.31 95 TYR A C 1
ATOM 749 O O . TYR A 1 95 ? 15.962 -0.036 -11.623 1.00 92.31 95 TYR A O 1
ATOM 757 N N . THR A 1 96 ? 14.198 1.347 -11.659 1.00 93.88 96 THR A N 1
ATOM 758 C CA . THR A 1 96 ? 14.100 1.452 -10.197 1.00 93.88 96 THR A CA 1
ATOM 759 C C . THR A 1 96 ? 13.028 0.511 -9.666 1.00 93.88 96 THR A C 1
ATOM 761 O O . THR A 1 96 ? 12.033 0.229 -10.337 1.00 93.88 96 THR A O 1
ATOM 764 N N . LYS A 1 97 ? 13.167 0.068 -8.414 1.00 94.50 97 LYS A N 1
ATOM 765 C CA . LYS A 1 97 ? 12.096 -0.689 -7.753 1.00 94.50 97 LYS A CA 1
ATOM 766 C C . LYS A 1 97 ? 10.817 0.127 -7.579 1.00 94.50 97 LYS A C 1
ATOM 768 O O . LYS A 1 97 ? 9.753 -0.459 -7.440 1.00 94.50 97 LYS A O 1
ATOM 773 N N . LEU A 1 98 ? 10.893 1.461 -7.604 1.00 93.19 98 LEU A N 1
ATOM 774 C CA . LEU A 1 98 ? 9.698 2.306 -7.549 1.00 93.19 98 LEU A CA 1
ATOM 775 C C . LEU A 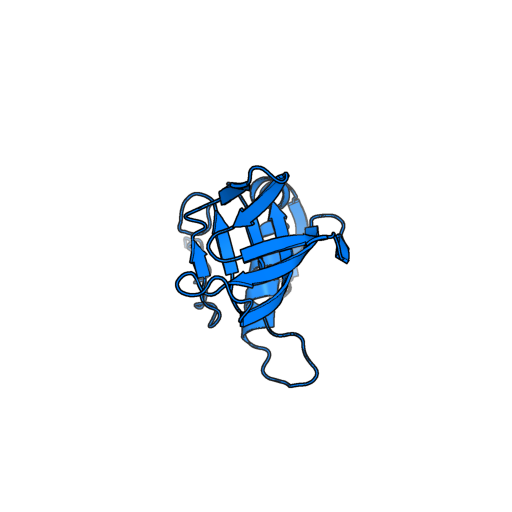1 98 ? 8.894 2.207 -8.849 1.00 93.19 98 LEU A C 1
ATOM 777 O O . LEU A 1 98 ? 7.678 2.072 -8.791 1.00 93.19 98 LEU A O 1
ATOM 781 N N . GLN A 1 99 ? 9.569 2.203 -10.004 1.00 91.44 99 GLN A N 1
ATOM 782 C CA . GLN A 1 99 ? 8.919 1.975 -11.299 1.00 91.44 99 GLN A CA 1
ATOM 783 C C . GLN A 1 99 ? 8.237 0.605 -11.355 1.00 91.44 99 GLN A C 1
ATOM 785 O O . GLN A 1 99 ? 7.135 0.497 -11.878 1.00 91.44 99 GLN A O 1
ATOM 790 N N . GLU A 1 100 ? 8.854 -0.432 -10.782 1.00 91.69 100 GLU A N 1
ATOM 791 C CA . GLU A 1 100 ? 8.227 -1.757 -10.698 1.00 91.69 100 GLU A CA 1
ATOM 792 C C . GLU A 1 100 ? 6.971 -1.770 -9.823 1.00 91.69 100 GLU A C 1
ATOM 794 O O . GLU A 1 100 ? 6.008 -2.437 -10.176 1.00 91.69 100 GLU A O 1
ATOM 799 N N . VAL A 1 101 ? 6.948 -1.029 -8.710 1.00 93.06 101 VAL A N 1
ATOM 800 C CA . VAL A 1 101 ? 5.749 -0.931 -7.858 1.00 93.06 101 VAL A CA 1
ATOM 801 C C . VAL A 1 101 ? 4.626 -0.165 -8.558 1.00 93.06 101 VAL A C 1
ATOM 803 O O . VAL A 1 101 ? 3.467 -0.551 -8.447 1.00 93.06 101 VAL A O 1
ATOM 806 N N . TRP A 1 102 ? 4.940 0.888 -9.314 1.00 90.81 102 TRP A N 1
ATOM 807 C CA . TRP A 1 102 ? 3.927 1.570 -10.127 1.00 90.81 102 TRP A CA 1
ATOM 808 C C . TRP A 1 102 ? 3.367 0.671 -11.230 1.00 90.81 102 TRP A C 1
ATOM 810 O O . TRP A 1 102 ? 2.166 0.686 -11.482 1.00 90.81 102 TRP A O 1
ATOM 820 N N . GLU A 1 103 ? 4.212 -0.158 -11.838 1.00 89.94 103 GLU A N 1
ATOM 821 C CA . GLU A 1 103 ? 3.773 -1.160 -12.807 1.00 89.94 103 GLU A CA 1
ATOM 822 C C . GLU A 1 103 ? 2.936 -2.274 -12.152 1.00 89.94 103 GLU A C 1
ATOM 824 O O . GLU A 1 103 ? 1.925 -2.684 -12.715 1.00 89.94 103 GLU A O 1
ATOM 829 N N . GLU A 1 104 ? 3.296 -2.720 -10.942 1.00 91.31 104 GLU A N 1
ATOM 830 C CA . GLU A 1 104 ? 2.490 -3.650 -10.132 1.00 91.31 104 GLU A CA 1
ATOM 831 C C . GLU A 1 104 ? 1.085 -3.079 -9.907 1.00 91.31 104 GLU A C 1
ATOM 833 O O . GLU A 1 104 ? 0.098 -3.764 -10.158 1.00 91.31 104 GLU A O 1
ATOM 838 N N . ILE A 1 105 ? 0.984 -1.811 -9.502 1.00 91.12 105 ILE A N 1
ATOM 839 C CA . ILE A 1 105 ? -0.295 -1.113 -9.313 1.00 91.12 105 ILE A CA 1
ATOM 840 C C . ILE A 1 105 ? -1.094 -1.062 -10.611 1.00 91.12 105 ILE A C 1
ATOM 842 O O . ILE A 1 105 ? -2.282 -1.382 -10.609 1.00 91.12 105 ILE A O 1
ATOM 846 N N . ARG A 1 106 ? -0.441 -0.690 -11.718 1.00 89.25 106 ARG A N 1
ATOM 847 C CA . ARG A 1 106 ? -1.070 -0.637 -13.038 1.00 89.25 106 ARG A CA 1
ATOM 848 C C . ARG A 1 106 ? -1.663 -1.995 -13.404 1.00 89.25 106 ARG A C 1
ATOM 850 O O . ARG A 1 106 ? -2.842 -2.065 -13.729 1.00 89.25 106 ARG A O 1
ATOM 857 N N . ILE A 1 107 ? -0.888 -3.074 -13.288 1.00 90.69 107 ILE A N 1
ATOM 858 C CA . ILE A 1 107 ? -1.359 -4.439 -13.562 1.00 90.69 107 ILE A CA 1
ATOM 859 C C . ILE A 1 107 ? -2.528 -4.802 -12.644 1.00 90.69 107 ILE A C 1
ATOM 861 O O . ILE A 1 107 ? -3.556 -5.253 -13.136 1.00 90.69 107 ILE A O 1
ATOM 865 N N . LEU A 1 108 ? -2.406 -4.566 -11.334 1.00 90.94 108 LEU A N 1
ATOM 866 C CA . LEU A 1 108 ? -3.461 -4.880 -10.368 1.00 90.94 108 LEU A CA 1
ATOM 867 C C . LEU A 1 108 ? -4.762 -4.113 -10.650 1.00 90.94 108 LEU A C 1
ATOM 869 O O . LEU A 1 108 ? -5.836 -4.675 -10.467 1.00 90.94 108 LEU A O 1
ATOM 873 N N . SER A 1 109 ? -4.681 -2.871 -11.137 1.00 87.81 109 SER A N 1
ATOM 874 C CA . SER A 1 109 ? -5.859 -2.080 -11.528 1.00 87.81 109 SER A CA 1
ATOM 875 C C . SER A 1 109 ? -6.582 -2.606 -12.772 1.00 87.81 109 SER A C 1
ATOM 877 O O . SER A 1 109 ? -7.741 -2.265 -12.989 1.00 87.81 109 SER A O 1
ATOM 879 N N . LEU A 1 110 ? -5.912 -3.432 -13.581 1.00 88.12 110 LEU A N 1
ATOM 880 C CA . LEU A 1 110 ? -6.483 -4.050 -14.779 1.00 88.12 110 LEU A CA 1
ATOM 881 C C . LEU A 1 110 ? -7.094 -5.429 -14.492 1.00 88.12 110 LEU A C 1
ATOM 883 O O . LEU A 1 110 ? -7.804 -5.970 -15.340 1.00 88.12 110 LEU A O 1
ATOM 887 N N . LEU A 1 111 ? -6.820 -6.019 -13.324 1.00 88.19 111 LEU A N 1
ATOM 888 C CA . LEU A 1 111 ? -7.383 -7.310 -12.944 1.00 88.19 111 LEU A CA 1
ATOM 889 C C . LEU A 1 111 ? -8.842 -7.139 -12.514 1.00 88.19 111 LEU A C 1
ATOM 891 O O . LEU A 1 111 ? -9.143 -6.422 -11.564 1.00 88.19 111 LEU A O 1
ATOM 895 N N . ASN A 1 112 ? -9.740 -7.845 -13.198 1.00 83.88 112 ASN A N 1
ATOM 896 C CA . ASN A 1 112 ? -11.164 -7.889 -12.881 1.00 83.88 112 ASN A CA 1
ATOM 897 C C . ASN A 1 112 ? -11.633 -9.350 -12.869 1.00 83.88 112 ASN A C 1
ATOM 899 O O . ASN A 1 112 ? -12.243 -9.835 -13.821 1.00 83.88 112 ASN A O 1
ATOM 903 N N . SER A 1 113 ? -11.244 -10.092 -11.831 1.00 89.31 113 SER A N 1
ATOM 904 C CA . SER A 1 113 ? -11.583 -11.510 -11.685 1.00 89.31 113 SER A CA 1
ATOM 905 C C . SER A 1 113 ? -11.719 -11.873 -10.212 1.00 89.31 113 SER A C 1
ATOM 907 O O . SER A 1 113 ? -10.805 -11.574 -9.444 1.00 89.31 113 SER A O 1
ATOM 909 N N . PRO A 1 114 ? -12.778 -12.594 -9.799 1.00 91.31 114 PRO A N 1
ATOM 910 C CA . PRO A 1 114 ? -12.994 -12.962 -8.396 1.00 91.31 114 PRO A CA 1
ATOM 911 C C . PRO A 1 114 ? -11.886 -13.852 -7.811 1.00 91.31 114 PRO A C 1
ATOM 913 O O . PRO A 1 114 ? -11.772 -13.968 -6.594 1.00 91.31 114 PRO A O 1
ATOM 916 N N . TYR A 1 115 ? -11.056 -14.465 -8.659 1.00 94.81 115 TYR A N 1
ATOM 917 C CA . TYR A 1 115 ? -9.922 -15.298 -8.248 1.00 94.81 115 TYR A CA 1
ATOM 918 C C . TYR A 1 115 ? -8.611 -14.513 -8.087 1.00 94.81 115 TYR A C 1
ATOM 920 O O . TYR A 1 115 ? -7.574 -15.097 -7.774 1.00 94.81 115 TYR A O 1
ATOM 928 N N . CYS A 1 116 ? -8.639 -13.197 -8.303 1.00 92.88 116 CYS A N 1
ATOM 929 C CA . CYS A 1 116 ? -7.504 -12.305 -8.124 1.00 92.88 116 CYS A CA 1
ATOM 930 C C . CYS A 1 116 ? -7.722 -11.367 -6.932 1.00 92.88 116 CYS A C 1
ATOM 932 O O . CYS A 1 116 ? -8.846 -11.033 -6.555 1.00 92.88 116 CYS A O 1
ATOM 934 N N . VAL A 1 117 ? -6.618 -10.914 -6.340 1.00 91.94 117 VAL A N 1
ATOM 935 C CA . VAL A 1 117 ? -6.659 -9.822 -5.364 1.00 91.94 117 VAL A CA 1
ATOM 936 C C . VAL A 1 117 ? -6.937 -8.504 -6.080 1.00 91.94 117 VAL A C 1
ATOM 938 O O . VAL A 1 117 ? -6.385 -8.254 -7.150 1.00 91.94 117 VAL A O 1
ATOM 941 N N . HIS A 1 118 ? -7.761 -7.657 -5.468 1.00 91.38 118 HIS A N 1
ATOM 942 C CA . HIS A 1 118 ? -8.117 -6.348 -6.009 1.00 91.38 118 HIS A CA 1
ATOM 943 C C . HIS A 1 118 ? -7.587 -5.248 -5.101 1.00 91.38 118 HIS A C 1
ATOM 945 O O . HIS A 1 118 ? -7.732 -5.313 -3.877 1.00 91.38 118 HIS A O 1
ATOM 951 N N . VAL A 1 119 ? -6.998 -4.224 -5.709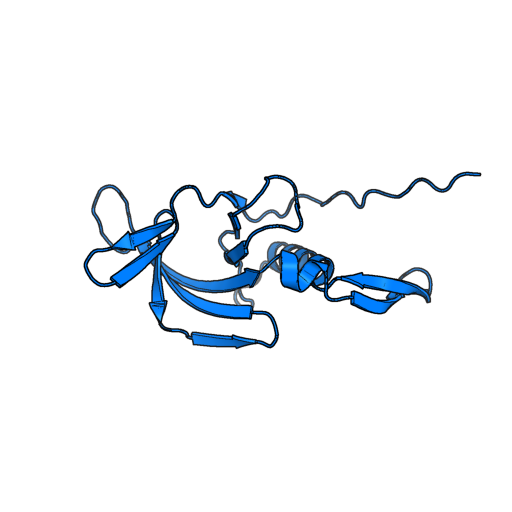 1.00 92.50 119 VAL A N 1
ATOM 952 C CA . VAL A 1 119 ? -6.589 -3.023 -4.984 1.00 92.50 119 VAL A CA 1
ATOM 953 C C . VAL A 1 119 ? -7.808 -2.123 -4.851 1.00 92.50 119 VAL A C 1
ATOM 955 O O . VAL A 1 119 ? -8.418 -1.735 -5.844 1.00 92.50 119 VAL A O 1
ATOM 958 N N . ARG A 1 120 ? -8.168 -1.796 -3.610 1.00 91.94 120 ARG A N 1
ATOM 959 C CA . ARG A 1 120 ? -9.301 -0.913 -3.320 1.00 91.94 120 ARG A CA 1
ATOM 960 C C . ARG A 1 120 ? -8.941 0.550 -3.551 1.00 91.94 120 ARG A C 1
ATOM 962 O O . ARG A 1 120 ? -9.687 1.288 -4.187 1.00 91.94 120 ARG A O 1
ATOM 969 N N . GLU A 1 121 ? -7.837 0.977 -2.958 1.00 93.31 121 GLU A N 1
ATOM 970 C CA . GLU A 1 121 ? -7.347 2.344 -3.038 1.00 93.31 121 GLU A CA 1
ATOM 971 C C . GLU A 1 121 ? -5.847 2.382 -2.779 1.00 93.31 121 GLU A C 1
ATOM 973 O O . GLU A 1 121 ? -5.276 1.458 -2.203 1.00 93.31 121 GLU A O 1
ATOM 978 N N . ILE A 1 122 ? -5.225 3.485 -3.171 1.00 94.25 122 ILE A N 1
ATOM 979 C CA . ILE A 1 122 ? -3.812 3.743 -2.937 1.00 94.25 122 ILE A CA 1
ATOM 980 C C . ILE A 1 122 ? -3.715 4.914 -1.968 1.00 94.25 122 ILE A C 1
ATOM 982 O O . ILE A 1 122 ? -4.204 5.996 -2.273 1.00 94.25 122 ILE A O 1
ATOM 986 N N . LEU A 1 123 ? -3.066 4.737 -0.818 1.00 94.50 123 LEU A N 1
ATOM 987 C CA . LEU A 1 123 ? -2.769 5.843 0.093 1.00 94.50 123 LEU A CA 1
ATOM 988 C C . LEU A 1 123 ? -1.349 6.349 -0.146 1.00 94.50 123 LEU A C 1
ATOM 990 O O . LEU A 1 123 ? -0.372 5.620 0.064 1.00 94.50 123 LEU A O 1
ATOM 994 N N . GLU A 1 124 ? -1.219 7.614 -0.530 1.00 92.81 124 GLU A N 1
ATOM 995 C CA . GLU A 1 124 ? 0.074 8.222 -0.838 1.00 92.81 124 GLU A CA 1
ATOM 996 C C . GLU A 1 124 ? 0.405 9.382 0.107 1.00 92.81 124 GLU A C 1
ATOM 998 O O . GLU A 1 124 ? -0.367 10.319 0.277 1.00 92.81 124 GLU A O 1
ATOM 1003 N N . SER A 1 125 ? 1.589 9.341 0.721 1.00 90.81 125 SER A N 1
ATOM 1004 C CA . SER A 1 125 ? 2.156 10.478 1.462 1.00 90.81 125 SER A CA 1
ATOM 1005 C C . SER A 1 125 ? 3.405 10.989 0.746 1.00 90.81 125 SER A C 1
ATOM 1007 O O . SER A 1 125 ? 4.228 10.157 0.346 1.00 90.81 125 SER A O 1
ATOM 1009 N N . GLY A 1 126 ? 3.597 12.307 0.683 1.00 82.81 126 GLY A N 1
ATOM 1010 C CA . GLY A 1 126 ? 4.723 12.974 0.011 1.00 82.81 126 GLY A CA 1
ATOM 1011 C C . GLY A 1 126 ? 4.229 14.035 -0.975 1.00 82.81 126 GLY A C 1
ATOM 1012 O O . GLY A 1 126 ? 3.035 14.330 -0.992 1.00 82.81 126 GLY A O 1
ATOM 1013 N N . SER A 1 127 ? 5.123 14.605 -1.791 1.00 63.53 127 SER A N 1
ATOM 1014 C CA . SER A 1 127 ? 4.694 15.485 -2.884 1.00 63.53 127 SER A CA 1
ATOM 1015 C C . SER A 1 127 ? 3.754 14.723 -3.821 1.00 63.53 127 SER A C 1
ATOM 1017 O O . SER A 1 127 ? 4.059 13.607 -4.254 1.00 63.53 127 SER A O 1
ATOM 1019 N N . GLN A 1 128 ? 2.586 15.311 -4.087 1.00 56.41 128 GLN A N 1
ATOM 1020 C CA . GLN A 1 128 ? 1.654 14.774 -5.073 1.00 56.41 128 GLN A CA 1
ATOM 1021 C C . GLN A 1 128 ? 2.307 14.865 -6.462 1.00 56.41 128 GLN A C 1
ATOM 1023 O O . GLN A 1 128 ? 3.044 15.817 -6.722 1.00 56.41 128 GLN A O 1
ATOM 1028 N N . ASN A 1 129 ? 2.051 13.871 -7.321 1.00 54.47 129 ASN A N 1
ATOM 1029 C CA . ASN A 1 129 ? 2.642 13.649 -8.658 1.00 54.47 129 ASN A CA 1
ATOM 1030 C C . ASN A 1 129 ? 3.923 12.797 -8.701 1.00 54.47 129 ASN A C 1
ATOM 1032 O O . ASN A 1 129 ? 4.935 13.206 -9.267 1.00 54.47 129 ASN A O 1
ATOM 1036 N N . GLY A 1 130 ? 3.891 11.580 -8.146 1.00 57.00 130 GLY A N 1
ATOM 1037 C CA . GLY A 1 130 ? 4.922 10.574 -8.444 1.00 57.00 130 GLY A CA 1
ATOM 1038 C C . GLY A 1 130 ? 6.315 10.896 -7.893 1.00 57.00 130 GLY A C 1
ATOM 1039 O O . GLY A 1 130 ? 7.305 10.314 -8.335 1.00 57.00 130 GLY A O 1
ATOM 1040 N N . GLY A 1 131 ? 6.400 11.802 -6.915 1.00 68.38 131 GLY A N 1
ATOM 1041 C CA . GLY A 1 131 ? 7.653 12.145 -6.257 1.00 68.38 131 GLY A CA 1
ATOM 1042 C C . GLY A 1 131 ? 8.288 10.940 -5.560 1.00 68.38 131 GLY A C 1
ATOM 1043 O O . GLY A 1 131 ? 7.602 10.056 -5.037 1.00 68.38 131 GLY A O 1
ATOM 1044 N N . GLU A 1 132 ? 9.618 10.921 -5.503 1.00 79.00 132 GLU A N 1
ATOM 1045 C CA . GLU A 1 132 ? 10.387 9.831 -4.889 1.00 79.00 132 GLU A CA 1
ATOM 1046 C C . GLU A 1 132 ? 10.314 9.833 -3.354 1.00 79.00 132 GLU A C 1
ATOM 1048 O O . GLU A 1 132 ? 10.748 8.885 -2.703 1.00 79.00 132 GLU A O 1
ATOM 1053 N N . GLU A 1 133 ? 9.741 10.868 -2.742 1.00 82.75 133 GLU A N 1
ATOM 1054 C CA . GLU A 1 133 ? 9.690 11.019 -1.292 1.00 82.75 133 GLU A CA 1
ATOM 1055 C C . GLU A 1 133 ? 8.374 10.554 -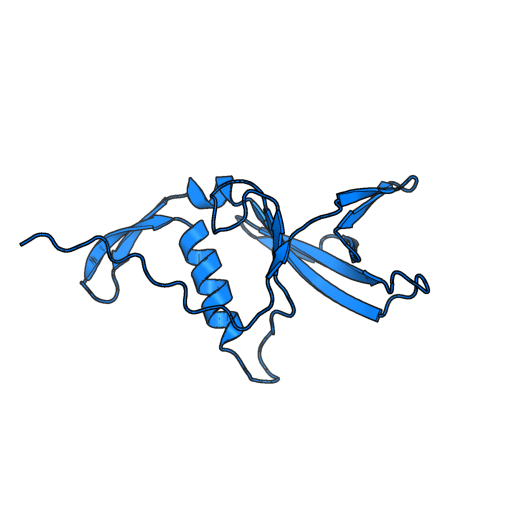0.680 1.00 82.75 133 GLU A C 1
ATOM 1057 O O . GLU A 1 133 ? 7.294 10.770 -1.220 1.00 82.75 133 GLU A O 1
ATOM 1062 N N . GLY A 1 134 ? 8.470 9.938 0.500 1.00 88.44 134 GLY A N 1
ATOM 1063 C CA . GLY A 1 134 ? 7.320 9.511 1.288 1.00 88.44 134 GLY A CA 1
ATOM 1064 C C . GLY A 1 134 ? 7.005 8.018 1.183 1.00 88.44 134 GLY A C 1
ATOM 1065 O O . GLY A 1 134 ? 7.903 7.166 1.145 1.00 88.44 134 GLY A O 1
ATOM 1066 N N . LYS A 1 135 ? 5.720 7.674 1.257 1.00 91.06 135 LYS A N 1
ATOM 1067 C CA . LYS A 1 135 ? 5.224 6.299 1.431 1.00 91.06 135 LYS A CA 1
ATOM 1068 C C . LYS A 1 135 ? 4.029 6.053 0.532 1.00 91.06 135 LYS A C 1
ATOM 1070 O O . LYS A 1 135 ? 3.258 6.968 0.270 1.00 91.06 135 LYS A O 1
ATOM 1075 N N . LEU A 1 136 ? 3.908 4.799 0.128 1.00 92.56 136 LEU A N 1
ATOM 1076 C CA . LEU A 1 136 ? 2.816 4.287 -0.678 1.00 92.56 136 LEU A CA 1
ATOM 1077 C C . LEU A 1 136 ? 2.209 3.102 0.066 1.00 92.56 136 LEU A C 1
ATOM 1079 O O . LEU A 1 136 ? 2.955 2.271 0.595 1.00 92.56 136 LEU A O 1
ATOM 1083 N N . ILE A 1 137 ? 0.891 3.051 0.165 1.00 93.56 137 ILE A N 1
ATOM 1084 C CA . ILE A 1 137 ? 0.149 1.905 0.686 1.00 93.56 137 ILE A CA 1
ATOM 1085 C C . ILE A 1 137 ? -0.833 1.512 -0.405 1.00 93.56 137 ILE A C 1
ATOM 1087 O O . ILE A 1 137 ? -1.559 2.376 -0.888 1.00 93.56 137 ILE A O 1
ATOM 1091 N N . ILE A 1 138 ? -0.815 0.241 -0.781 1.00 91.81 138 ILE A N 1
ATOM 1092 C CA . ILE A 1 138 ? -1.753 -0.361 -1.733 1.00 91.81 138 ILE A CA 1
ATOM 1093 C C . ILE A 1 138 ? -2.493 -1.514 -1.073 1.00 91.81 138 ILE A C 1
ATOM 1095 O O . ILE A 1 138 ? -1.920 -2.075 -0.102 1.00 91.81 138 ILE A O 1
#

Foldseek 3Di:
DDPPPPPPPLPDLPAAADEFPDWDADPVRWIDTPQWTWADWPDDDPFWTKTKIFGADPVPRDGPDIDIKIKGFLLVQQPAWDWDQDPPPRDTDIDTSNVVVSVVSNVLSPDDDPVDDHDNHKYFYDDPDSDSGDMIID

pLDDT: mean 86.87, std 16.28, range [36.41, 98.12]

Solvent-accessible surface area (backbone atoms only — not comparable to full-atom values): 8074 Å² total; per-residue (Å²): 136,84,81,70,82,75,74,73,75,74,74,76,55,80,43,52,74,43,73,56,82,42,74,52,63,51,97,87,69,47,40,36,47,62,59,24,43,50,57,59,78,77,48,73,58,99,74,35,40,29,23,35,32,36,34,39,38,90,89,77,71,46,76,78,47,79,43,73,36,44,34,38,45,31,50,63,25,49,71,41,69,45,82,43,60,37,90,86,78,65,43,83,41,82,45,33,48,38,59,51,51,53,48,50,50,45,55,37,50,69,56,86,51,94,92,53,81,69,65,78,45,30,41,38,36,58,63,85,83,88,47,49,49,47,34,40,31,61

Sequence (138 aa):
MALANAARQTDASAVKTTPVEKKFRDEKGITHVNNYIVGRRLGSGRFSSTKEYDLIDPSTGAVQGRFAGKRYRKGVLARKKEFRRDPVTQRPQIYTKLQEVWEEIRILSLLNSPYCVHVREILESGSQNGGEEGKLII

Nearest PDB structures (foldseek):
  6yi8-assembly2_B  TM=6.818E-01  e=1.000E-01  Homo sapiens
  6yi8-assembly1_A  TM=6.378E-01  e=1.343E-01  Homo sapiens
  3kxx-assembly4_D  TM=6.968E-01  e=2.422E-01  Homo sapiens
  7yc3-assembly1_A  TM=6.035E-01  e=2.029E-01  Homo sapiens
  6nvg-assembly1_A  TM=4.943E-01  e=1.194E-01  Homo sapiens

Mean predicted aligned error: 7.24 Å